Protein AF-A0A820I3Q5-F1 (afdb_monomer_lite)

Radius of gyration: 18.81 Å; chains: 1; bounding box: 68×40×35 Å

Secondary structure (DSSP, 8-state):
--------------GGGSSS-TTTTTTT--SS--SSSTT---SSS-HHHHHHHHHHHTTPPPPEE-TTSSEEEETTEEEEPPHHHHHHHH-TT-HHHHHHHHHH-S-HHHHHHHHHHHHHHHHIIIII--

Organism: NCBI:txid392033

InterPro domains:
  IPR037721 Ferlin family [PTHR12546] (3-125)
  IPR055072 Ferlin, dsRNA-binding domain-like domain [PF22901] (20-82)

pLDDT: mean 73.98, std 17.54, range [36.81, 95.75]

Foldseek 3Di:
DDDDDPPDDPPPPPVVCQCVDLPHPAPPQDLFDWCDDPSHDDDPDFLLVVLQVVCVVVVWDGWDADPQLQWIDIHNDIFGADVVLVCLLVPPVDPVSVVSCVVTDPDSSVRSNRRNSSRCSNCCSPPPPD

Sequence (130 aa):
MASFNDMIGETKIDIENRWFSCHRATCSLPKRYDSAGYNTWRDTKKPTIILTELCRTTNINVPVYMADFRSVTVGDKIFECDPECVEFVMDTKSSVDILYRKAYHESTEEYIRQNTALAALHAWGRKINQ

Structure (mmCIF, N/CA/C/O backbone):
data_AF-A0A820I3Q5-F1
#
_entry.id   AF-A0A820I3Q5-F1
#
loop_
_atom_site.group_PDB
_atom_site.id
_atom_site.type_symbol
_atom_site.label_atom_id
_atom_site.label_alt_id
_atom_site.label_comp_id
_atom_site.label_asym_id
_atom_site.label_entity_id
_atom_site.label_seq_id
_atom_site.pdbx_PDB_ins_code
_atom_site.Cartn_x
_atom_site.Cartn_y
_atom_site.Cartn_z
_atom_site.occupancy
_atom_site.B_iso_or_equiv
_atom_site.auth_seq_id
_atom_site.auth_comp_id
_atom_site.auth_asym_id
_atom_site.auth_atom_id
_atom_site.pdbx_PDB_model_num
ATOM 1 N N . MET A 1 1 ? -46.697 -34.385 -10.636 1.00 36.81 1 MET A N 1
ATOM 2 C CA . MET A 1 1 ? -45.875 -33.943 -11.780 1.00 36.81 1 MET A CA 1
ATOM 3 C C . MET A 1 1 ? -45.476 -32.494 -11.544 1.00 36.81 1 MET A C 1
ATOM 5 O O . MET A 1 1 ? -46.360 -31.674 -11.368 1.00 36.81 1 MET A O 1
ATOM 9 N N . ALA A 1 2 ? -44.161 -32.278 -11.441 1.00 39.84 2 ALA A N 1
ATOM 10 C CA . ALA A 1 2 ? -43.370 -31.041 -11.494 1.00 39.84 2 ALA A CA 1
ATOM 11 C C . ALA A 1 2 ? -43.912 -29.736 -10.858 1.00 39.84 2 ALA A C 1
ATOM 13 O O . ALA A 1 2 ? -44.649 -28.979 -11.478 1.00 39.84 2 ALA A O 1
ATOM 14 N N . SER A 1 3 ? -43.396 -29.434 -9.659 1.00 46.31 3 SER A N 1
ATOM 15 C CA . SER A 1 3 ? -43.189 -28.071 -9.150 1.00 46.31 3 SER A CA 1
ATOM 16 C C . SER A 1 3 ? -42.063 -27.424 -9.961 1.00 46.31 3 SER A C 1
ATOM 18 O O . SER A 1 3 ? -40.938 -27.920 -9.918 1.00 46.31 3 SER A O 1
ATOM 20 N N . PHE A 1 4 ? -42.355 -26.362 -10.714 1.00 46.72 4 PHE A N 1
ATOM 21 C CA . PHE A 1 4 ? -41.357 -25.629 -11.493 1.00 46.72 4 PHE A CA 1
ATOM 22 C C . PHE A 1 4 ? -41.124 -24.246 -10.879 1.00 46.72 4 PHE A C 1
ATOM 24 O O . PHE A 1 4 ? -41.919 -23.331 -11.055 1.00 46.72 4 PHE A O 1
ATOM 31 N N . ASN A 1 5 ? -40.001 -24.161 -10.169 1.00 42.69 5 ASN A N 1
ATOM 32 C CA . ASN A 1 5 ? -39.182 -22.980 -9.922 1.00 42.69 5 ASN A CA 1
ATOM 33 C C . ASN A 1 5 ? -39.843 -21.722 -9.347 1.00 42.69 5 ASN A C 1
ATOM 35 O O . ASN A 1 5 ? -40.256 -20.808 -10.056 1.00 42.69 5 ASN A O 1
ATOM 39 N N . ASP A 1 6 ? -39.714 -21.637 -8.026 1.00 48.22 6 ASP A N 1
ATOM 40 C CA . ASP A 1 6 ? -39.164 -20.482 -7.314 1.00 48.22 6 ASP A CA 1
ATOM 41 C C . ASP A 1 6 ? -38.082 -19.767 -8.158 1.00 48.22 6 ASP A C 1
ATOM 43 O O . ASP A 1 6 ? -36.928 -20.202 -8.240 1.00 48.22 6 ASP A O 1
ATOM 47 N N . MET A 1 7 ? -38.469 -18.712 -8.884 1.00 48.19 7 MET A N 1
ATOM 48 C CA . MET A 1 7 ? -37.515 -17.852 -9.582 1.00 48.19 7 MET A CA 1
ATOM 49 C C . MET A 1 7 ? -36.940 -16.871 -8.562 1.00 48.19 7 MET A C 1
ATOM 51 O O . MET A 1 7 ? -37.396 -15.743 -8.393 1.00 48.19 7 MET A O 1
ATOM 55 N N . ILE A 1 8 ? -35.950 -17.398 -7.849 1.00 52.97 8 ILE A N 1
ATOM 56 C CA . ILE A 1 8 ? -34.964 -16.711 -7.026 1.00 52.97 8 ILE A CA 1
ATOM 57 C C . ILE A 1 8 ? -34.677 -15.296 -7.543 1.00 52.97 8 ILE A C 1
ATOM 59 O O . ILE A 1 8 ? -34.154 -15.104 -8.638 1.00 52.97 8 ILE A O 1
ATOM 63 N N . GLY A 1 9 ? -35.006 -14.337 -6.677 1.00 49.19 9 GLY A N 1
ATOM 64 C CA . GLY A 1 9 ? -34.195 -13.176 -6.332 1.00 49.19 9 GLY A CA 1
ATOM 65 C C . GLY A 1 9 ? -33.652 -12.346 -7.485 1.00 49.19 9 GLY A C 1
ATOM 66 O O . GLY A 1 9 ? -32.589 -12.638 -8.033 1.00 49.19 9 GLY A O 1
ATOM 67 N N . GLU A 1 10 ? -34.287 -11.197 -7.704 1.00 43.72 10 GLU A N 1
ATOM 68 C CA . GLU A 1 10 ? -33.602 -9.990 -8.157 1.00 43.72 10 GLU A CA 1
ATOM 69 C C . GLU A 1 10 ? -32.396 -9.740 -7.237 1.00 43.72 10 GLU A C 1
ATOM 71 O O . GLU A 1 10 ? -32.490 -9.109 -6.188 1.00 43.72 10 GLU A O 1
ATOM 76 N N . THR A 1 11 ? -31.238 -10.288 -7.597 1.00 49.56 11 THR A N 1
ATOM 77 C CA . THR A 1 11 ? -29.988 -9.902 -6.961 1.00 49.56 11 THR A CA 1
ATOM 78 C C . THR A 1 11 ? -29.486 -8.732 -7.774 1.00 49.56 11 THR A C 1
ATOM 80 O O . THR A 1 11 ? -28.741 -8.891 -8.741 1.00 49.56 11 THR A O 1
ATOM 83 N N . LYS A 1 12 ? -29.938 -7.537 -7.395 1.00 46.62 12 LYS A N 1
ATOM 84 C CA . LYS A 1 12 ? -29.241 -6.300 -7.714 1.00 46.62 12 LYS A CA 1
ATOM 85 C C . LYS A 1 12 ? -27.881 -6.414 -7.031 1.00 46.62 12 LYS A C 1
ATOM 87 O O . LYS A 1 12 ? -27.722 -6.098 -5.857 1.00 46.62 12 LYS A O 1
ATOM 92 N N . ILE A 1 13 ? -26.936 -7.045 -7.725 1.00 49.47 13 ILE A N 1
ATOM 93 C CA . ILE A 1 13 ? -25.556 -7.140 -7.277 1.00 49.47 13 ILE A CA 1
ATOM 94 C C . ILE A 1 13 ? -25.038 -5.710 -7.370 1.00 49.47 13 ILE A C 1
ATOM 96 O O . ILE A 1 13 ? -24.581 -5.275 -8.421 1.00 49.47 13 ILE A O 1
ATOM 100 N N . ASP A 1 14 ? -25.160 -4.968 -6.274 1.00 42.31 14 ASP A N 1
ATOM 101 C CA . ASP A 1 14 ? -24.304 -3.825 -6.012 1.00 42.31 14 ASP A CA 1
ATOM 102 C C . ASP A 1 14 ? -22.879 -4.374 -5.941 1.00 42.31 14 ASP A C 1
ATOM 104 O O . ASP A 1 14 ? -22.435 -4.947 -4.941 1.00 42.31 14 ASP A O 1
ATOM 108 N N . ILE A 1 15 ? -22.175 -4.277 -7.069 1.00 46.53 15 ILE A N 1
ATOM 109 C CA . ILE A 1 15 ? -20.792 -4.743 -7.228 1.00 46.53 15 ILE A CA 1
ATOM 110 C C . ILE A 1 15 ? -19.858 -3.977 -6.268 1.00 46.53 15 ILE A C 1
ATOM 112 O O . ILE A 1 15 ? -18.763 -4.446 -5.961 1.00 46.53 15 ILE A O 1
ATOM 116 N N . GLU A 1 16 ? -20.309 -2.854 -5.707 1.00 45.28 16 GLU A N 1
ATOM 117 C CA . GLU A 1 16 ? -19.521 -1.986 -4.831 1.00 45.28 16 GLU A CA 1
ATOM 118 C C . GLU A 1 16 ? -19.409 -2.469 -3.375 1.00 45.28 16 GLU A C 1
ATOM 120 O O . GLU A 1 16 ? -18.605 -1.928 -2.620 1.00 45.28 16 GLU A O 1
ATOM 125 N N . ASN A 1 17 ? -20.131 -3.521 -2.962 1.00 45.94 17 ASN A N 1
ATOM 126 C CA . ASN A 1 17 ? -20.190 -3.910 -1.542 1.00 45.94 17 ASN A CA 1
ATOM 127 C C . ASN A 1 17 ? -19.482 -5.228 -1.179 1.00 45.94 17 ASN A C 1
ATOM 129 O O . ASN A 1 17 ? -19.651 -5.764 -0.081 1.00 45.94 17 ASN A O 1
ATOM 133 N N . ARG A 1 18 ? -18.649 -5.775 -2.077 1.00 49.44 18 ARG A N 1
ATOM 134 C CA . ARG A 1 18 ? -17.956 -7.056 -1.831 1.00 49.44 18 ARG A CA 1
ATOM 135 C C . ARG A 1 18 ? -16.747 -6.944 -0.892 1.00 49.44 18 ARG A C 1
ATOM 137 O O . ARG A 1 18 ? -16.384 -7.946 -0.280 1.00 49.44 18 ARG A O 1
ATOM 144 N N . TRP A 1 19 ? -16.149 -5.757 -0.753 1.00 49.66 19 TRP A N 1
ATOM 145 C CA . TRP A 1 19 ? -14.961 -5.536 0.088 1.00 49.66 19 TRP A CA 1
ATOM 146 C C . TRP A 1 19 ? -15.271 -5.393 1.581 1.00 49.66 19 TRP A C 1
ATOM 148 O O . TRP A 1 19 ? -14.436 -5.751 2.408 1.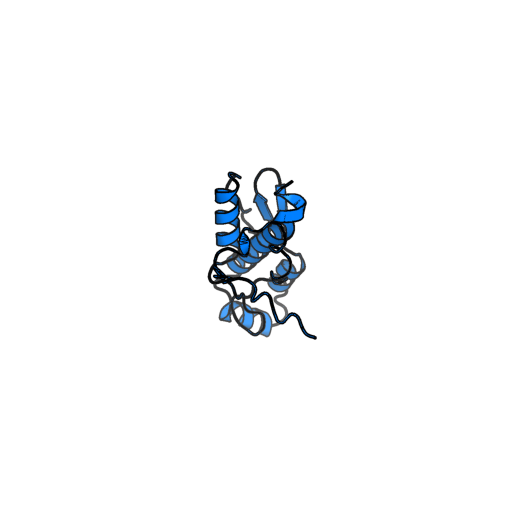00 49.66 19 TRP A O 1
ATOM 158 N N . PHE A 1 20 ? -16.474 -4.939 1.939 1.00 50.78 20 PHE A N 1
ATOM 159 C CA . PHE A 1 20 ? -16.858 -4.711 3.337 1.00 50.78 20 PHE A CA 1
ATOM 160 C C . PHE A 1 20 ? -17.475 -5.941 4.016 1.00 50.78 20 PHE A C 1
ATOM 162 O O . PHE A 1 20 ? -17.691 -5.939 5.226 1.00 50.78 20 PHE A O 1
ATOM 169 N N . SER A 1 21 ? -17.748 -7.018 3.268 1.00 45.53 21 SER A N 1
ATOM 170 C CA . SER A 1 21 ? -18.262 -8.255 3.855 1.00 45.53 21 SER A CA 1
ATOM 171 C C . SER A 1 21 ? -17.121 -9.081 4.452 1.00 45.53 21 SER A C 1
ATOM 173 O O . SER A 1 21 ? -16.232 -9.575 3.751 1.00 45.53 21 SER A O 1
ATOM 175 N N . CYS A 1 22 ? -17.190 -9.277 5.766 1.00 48.12 22 CYS A N 1
ATOM 176 C CA . CYS A 1 22 ? -16.231 -9.981 6.622 1.00 48.12 22 CYS A CA 1
ATOM 177 C C . CYS A 1 22 ? -15.855 -11.407 6.159 1.00 48.12 22 CYS A C 1
ATOM 179 O O . CYS A 1 22 ? -14.879 -11.960 6.651 1.00 48.12 22 CYS A O 1
ATOM 181 N N . HIS A 1 23 ? -16.584 -12.000 5.205 1.00 45.50 23 HIS A N 1
ATOM 182 C CA . HIS A 1 23 ? -16.371 -13.368 4.718 1.00 45.50 23 HIS A CA 1
ATOM 183 C C . HIS A 1 23 ? -15.583 -13.495 3.398 1.00 45.50 23 HIS A C 1
ATOM 185 O O . HIS A 1 23 ? -15.329 -14.621 2.970 1.00 45.50 23 HIS A O 1
ATOM 191 N N . ARG A 1 24 ? -15.196 -12.398 2.720 1.00 42.94 24 ARG A N 1
ATOM 192 C CA . ARG A 1 24 ? -14.503 -12.494 1.409 1.00 42.94 24 ARG A CA 1
ATOM 193 C C . ARG A 1 24 ? -13.303 -11.569 1.179 1.00 42.94 24 ARG A C 1
ATOM 195 O O . ARG A 1 24 ? -12.681 -11.683 0.126 1.00 42.94 24 ARG A O 1
ATOM 202 N N . ALA A 1 25 ? -12.932 -10.719 2.133 1.00 51.09 25 ALA A N 1
ATOM 203 C CA . ALA A 1 25 ? -11.926 -9.672 1.914 1.00 51.09 25 ALA A CA 1
ATOM 204 C C . ALA A 1 25 ? -10.497 -10.172 1.581 1.00 51.09 25 ALA A C 1
ATOM 206 O O . ALA A 1 25 ? -9.713 -9.418 1.016 1.00 51.09 25 ALA A O 1
ATOM 207 N N . THR A 1 26 ? -10.137 -11.427 1.879 1.00 49.53 26 THR A N 1
ATOM 208 C CA . THR A 1 26 ? -8.749 -11.921 1.740 1.00 49.53 26 THR A CA 1
ATOM 209 C C . THR A 1 26 ? -8.518 -12.941 0.623 1.00 49.53 26 THR A C 1
ATOM 211 O O . THR A 1 26 ? -7.383 -13.114 0.195 1.00 49.53 26 THR A O 1
ATOM 214 N N . CYS A 1 27 ? -9.549 -13.604 0.090 1.00 45.22 27 CYS A N 1
ATOM 215 C CA . CYS A 1 27 ? -9.363 -14.711 -0.866 1.00 45.22 27 CYS A CA 1
ATOM 216 C C . CYS A 1 27 ? -9.029 -14.273 -2.305 1.00 45.22 27 CYS A C 1
ATOM 218 O O . CYS A 1 27 ? -8.950 -15.116 -3.197 1.00 45.22 27 CYS A O 1
ATOM 220 N N . SER A 1 28 ? -8.888 -12.974 -2.570 1.00 60.97 28 SER A N 1
ATOM 221 C CA . SER A 1 28 ? -8.673 -12.452 -3.930 1.00 60.97 28 SER A CA 1
ATOM 222 C C . SER A 1 28 ? -7.602 -11.366 -4.022 1.00 60.97 28 SER A C 1
ATOM 224 O O . SER A 1 28 ? -7.402 -10.814 -5.102 1.00 60.97 28 SER A O 1
ATOM 226 N N . LEU A 1 29 ? -6.902 -11.064 -2.924 1.00 72.31 29 LEU A N 1
ATOM 227 C CA . LEU A 1 29 ? -5.773 -10.142 -2.965 1.00 72.31 29 LEU A CA 1
ATOM 228 C C . LEU A 1 29 ? -4.536 -10.870 -3.515 1.00 72.31 29 LEU A C 1
ATOM 230 O O . LEU A 1 29 ? -4.237 -11.979 -3.063 1.00 72.31 29 LEU A O 1
ATOM 234 N N . PRO A 1 30 ? -3.807 -10.285 -4.479 1.00 79.00 30 PRO A N 1
ATOM 235 C CA . PRO A 1 30 ? -2.568 -10.876 -4.965 1.00 79.00 30 PRO A CA 1
ATOM 236 C C . PRO A 1 30 ? -1.522 -10.933 -3.842 1.00 79.00 30 PRO A C 1
ATOM 238 O O . PRO A 1 30 ? -1.584 -10.170 -2.877 1.00 79.00 30 PRO A O 1
ATOM 241 N N . LYS A 1 31 ? -0.537 -11.833 -3.964 1.00 81.81 31 LYS A N 1
ATOM 242 C CA . LYS A 1 31 ? 0.590 -11.913 -3.013 1.00 81.81 31 LYS A CA 1
ATOM 243 C C . LYS A 1 31 ? 1.435 -10.631 -3.037 1.00 81.81 31 LYS A C 1
ATOM 245 O O . LYS A 1 31 ? 2.003 -10.248 -2.024 1.00 81.81 31 LYS A O 1
ATOM 250 N N . ARG A 1 32 ? 1.481 -9.971 -4.196 1.00 84.56 32 ARG A N 1
ATOM 251 C CA . ARG A 1 32 ? 2.337 -8.828 -4.493 1.00 84.56 32 ARG A CA 1
ATOM 252 C C . ARG A 1 32 ? 1.565 -7.772 -5.277 1.00 84.56 32 ARG A C 1
ATOM 254 O O . ARG A 1 32 ? 0.710 -8.099 -6.098 1.00 84.56 32 ARG A O 1
ATOM 261 N N . TYR A 1 33 ? 1.875 -6.510 -5.022 1.00 86.56 33 TYR A N 1
ATOM 262 C CA . TYR A 1 33 ? 1.438 -5.392 -5.841 1.00 86.56 33 TYR A CA 1
ATOM 263 C C . TYR A 1 33 ? 2.402 -5.216 -7.010 1.00 86.56 33 TYR A C 1
ATOM 265 O O . TYR A 1 33 ? 3.567 -4.885 -6.792 1.00 86.56 33 TYR A O 1
ATOM 273 N N . ASP A 1 34 ? 1.899 -5.370 -8.232 1.00 82.75 34 ASP A N 1
ATOM 274 C CA . ASP A 1 34 ? 2.589 -4.949 -9.446 1.00 82.75 34 ASP A CA 1
ATOM 275 C C . ASP A 1 34 ? 1.740 -3.894 -10.163 1.00 82.75 34 ASP A C 1
ATOM 277 O O . ASP A 1 34 ? 0.550 -4.094 -10.363 1.00 82.75 34 ASP A O 1
ATOM 281 N N . SER A 1 35 ? 2.300 -2.748 -10.550 1.00 79.12 35 SER A N 1
ATOM 282 C CA . SER A 1 35 ? 1.521 -1.686 -11.218 1.00 79.12 35 SER A CA 1
ATOM 283 C C . SER A 1 35 ? 1.244 -1.961 -12.698 1.00 79.12 35 SER A C 1
ATOM 285 O O . SER A 1 35 ? 0.479 -1.225 -13.315 1.00 79.12 35 SER A O 1
ATOM 287 N N . ALA A 1 36 ? 1.883 -2.981 -13.273 1.00 72.81 36 ALA A N 1
ATOM 288 C CA . ALA A 1 36 ? 1.736 -3.376 -14.666 1.00 72.81 36 ALA A CA 1
ATOM 289 C C . ALA A 1 36 ? 2.323 -4.780 -14.905 1.00 72.81 36 ALA A C 1
ATOM 291 O O . ALA A 1 36 ? 2.958 -5.364 -14.026 1.00 72.81 36 ALA A O 1
ATOM 292 N N . GLY A 1 37 ? 2.099 -5.321 -16.105 1.00 73.69 37 GLY A N 1
ATOM 293 C CA . GLY A 1 37 ? 2.509 -6.673 -16.491 1.00 73.69 37 GLY A CA 1
ATOM 294 C C . GLY A 1 37 ? 1.423 -7.724 -16.246 1.00 73.69 37 GLY A C 1
ATOM 295 O O . GLY A 1 37 ? 0.274 -7.408 -15.942 1.00 73.69 37 GLY A O 1
ATOM 296 N N . TYR A 1 38 ? 1.781 -8.999 -16.401 1.00 69.62 38 TYR A N 1
ATOM 297 C CA . TYR A 1 38 ? 0.832 -10.117 -16.297 1.00 69.62 38 TYR A CA 1
ATOM 298 C C . TYR A 1 38 ? 0.168 -10.216 -14.910 1.00 69.62 38 TYR A C 1
ATOM 300 O O . TYR A 1 38 ? -1.019 -10.525 -14.803 1.00 69.62 38 TYR A O 1
ATOM 308 N N . ASN A 1 39 ? 0.918 -9.884 -13.855 1.00 74.44 39 ASN A N 1
ATOM 309 C CA . ASN A 1 39 ? 0.454 -9.907 -12.465 1.00 74.44 39 ASN A CA 1
ATOM 310 C C . ASN A 1 39 ? -0.044 -8.542 -11.969 1.00 74.44 39 ASN A C 1
ATOM 312 O O . ASN A 1 39 ? -0.071 -8.303 -10.764 1.00 74.44 39 ASN A O 1
ATOM 316 N N . THR A 1 40 ? -0.438 -7.645 -12.880 1.00 82.19 40 THR A N 1
ATOM 317 C CA . THR A 1 40 ? -0.852 -6.291 -12.503 1.00 82.19 40 THR A CA 1
ATOM 318 C C . THR A 1 40 ? -1.969 -6.291 -11.461 1.00 82.19 40 THR A C 1
ATOM 320 O O . THR A 1 40 ? -2.924 -7.076 -11.512 1.00 82.19 40 THR A O 1
ATOM 323 N N . TRP A 1 41 ? -1.851 -5.352 -10.533 1.00 84.50 41 TRP A N 1
ATOM 324 C CA . TRP A 1 41 ? -2.870 -4.966 -9.585 1.00 84.50 41 TRP A CA 1
ATOM 325 C C . TRP A 1 41 ? -4.150 -4.609 -10.339 1.00 84.50 41 TRP A C 1
ATOM 327 O O . TRP A 1 41 ? -4.114 -3.920 -11.361 1.00 84.50 41 TRP A O 1
ATOM 337 N N . ARG A 1 42 ? -5.275 -5.144 -9.861 1.00 82.94 42 ARG A N 1
ATOM 338 C CA . ARG A 1 42 ? -6.560 -5.099 -10.576 1.00 82.94 42 ARG A CA 1
ATOM 339 C C . ARG A 1 42 ? -7.554 -4.114 -9.978 1.00 82.94 42 ARG A C 1
ATOM 341 O O . ARG A 1 42 ? -8.581 -3.856 -10.596 1.00 82.94 42 ARG A O 1
ATOM 348 N N . ASP A 1 43 ? -7.279 -3.615 -8.778 1.00 81.62 43 ASP A N 1
ATOM 349 C CA . ASP A 1 43 ? -8.148 -2.649 -8.117 1.00 81.62 43 ASP A CA 1
ATOM 350 C C . ASP A 1 43 ? -7.854 -1.238 -8.639 1.00 81.62 43 ASP A C 1
ATOM 352 O O . ASP A 1 43 ? -6.711 -0.900 -8.958 1.00 81.62 43 ASP A O 1
ATOM 356 N N . THR A 1 44 ? -8.893 -0.410 -8.729 1.00 80.88 44 THR A N 1
ATOM 357 C CA . THR A 1 44 ? -8.767 0.989 -9.153 1.00 80.88 44 THR A CA 1
ATOM 358 C C . THR A 1 44 ? -8.040 1.833 -8.107 1.00 80.88 44 THR A C 1
ATOM 360 O O . THR A 1 44 ? -7.448 2.859 -8.446 1.00 80.88 44 THR A O 1
ATOM 363 N N . LYS A 1 45 ? -8.040 1.399 -6.841 1.00 87.31 45 LYS A N 1
ATOM 364 C CA . LYS A 1 45 ? -7.317 2.027 -5.737 1.00 87.31 45 LYS A CA 1
ATOM 365 C C . LYS A 1 45 ? -6.051 1.244 -5.411 1.00 87.31 45 LYS A C 1
ATOM 367 O O . LYS A 1 45 ? -6.031 0.016 -5.385 1.00 87.31 45 LYS A O 1
ATOM 372 N N . LYS A 1 46 ? -4.973 1.966 -5.102 1.00 89.75 46 LYS A N 1
ATOM 373 C CA . LYS A 1 46 ? -3.721 1.359 -4.630 1.00 89.75 46 LYS A CA 1
ATOM 374 C C . LYS A 1 46 ? -3.904 0.760 -3.216 1.00 89.75 46 LYS A C 1
ATOM 376 O O . LYS A 1 46 ? -4.676 1.322 -2.430 1.00 89.75 46 LYS A O 1
ATOM 381 N N . PRO A 1 47 ? -3.169 -0.308 -2.844 1.00 91.31 47 PRO A N 1
ATOM 382 C CA . PRO A 1 47 ? -3.213 -0.907 -1.505 1.00 91.31 47 PRO A CA 1
ATOM 383 C C . PRO A 1 47 ? -3.128 0.093 -0.341 1.00 91.31 47 PRO A C 1
ATOM 385 O O . PRO A 1 47 ? -3.880 -0.022 0.624 1.00 91.31 47 PRO A O 1
ATOM 388 N N . THR A 1 48 ? -2.268 1.113 -0.433 1.00 93.38 48 THR A N 1
ATOM 389 C CA . THR A 1 48 ? -2.137 2.152 0.608 1.00 93.38 48 THR A CA 1
ATOM 390 C C . THR A 1 48 ? -3.422 2.948 0.830 1.00 93.38 48 THR A C 1
ATOM 392 O O . THR A 1 48 ? -3.748 3.297 1.969 1.00 93.38 48 THR A O 1
ATOM 395 N N . ILE A 1 49 ? -4.158 3.238 -0.246 1.00 91.56 49 ILE A N 1
ATOM 396 C CA . ILE A 1 49 ? -5.424 3.973 -0.200 1.00 91.56 49 ILE A CA 1
ATOM 397 C C . ILE A 1 49 ? -6.500 3.096 0.428 1.00 91.56 49 ILE A C 1
ATOM 399 O O . ILE A 1 49 ? -7.153 3.534 1.371 1.00 91.56 49 ILE A O 1
ATOM 403 N N . ILE A 1 50 ? -6.610 1.843 -0.023 1.00 90.06 50 ILE A N 1
ATOM 404 C CA . ILE A 1 50 ? -7.561 0.867 0.525 1.00 90.06 50 ILE A CA 1
ATOM 405 C C . ILE A 1 50 ? -7.331 0.687 2.028 1.00 90.06 50 ILE A C 1
ATOM 407 O O . ILE A 1 50 ? -8.277 0.778 2.803 1.00 90.06 50 ILE A O 1
ATOM 411 N N . LEU A 1 51 ? -6.079 0.502 2.462 1.00 90.81 51 LEU A N 1
ATOM 412 C CA . LEU A 1 51 ? -5.746 0.366 3.883 1.00 90.81 51 LEU A CA 1
ATOM 413 C C . LEU A 1 51 ? -6.157 1.606 4.689 1.00 90.81 51 LEU A C 1
ATOM 415 O O . LEU A 1 51 ? -6.705 1.485 5.780 1.00 90.81 51 LEU A O 1
ATOM 419 N N . THR A 1 52 ? -5.925 2.801 4.144 1.00 91.25 52 THR A N 1
ATOM 420 C CA . THR A 1 52 ? -6.292 4.061 4.804 1.00 91.25 52 THR A CA 1
ATOM 421 C C . THR A 1 52 ? -7.807 4.217 4.935 1.00 91.25 52 THR A C 1
ATOM 423 O O . THR A 1 52 ? -8.295 4.616 5.991 1.00 91.25 52 THR A O 1
ATOM 426 N N . GLU A 1 53 ? -8.558 3.920 3.873 1.00 88.62 53 GLU A N 1
ATOM 427 C CA . GLU A 1 53 ? -10.024 3.938 3.896 1.00 88.62 53 GLU A CA 1
ATOM 428 C C . GLU A 1 53 ? -10.566 2.930 4.904 1.00 88.62 53 GLU A C 1
ATOM 430 O O . GLU A 1 53 ? -11.445 3.267 5.694 1.00 88.62 53 GLU A O 1
ATOM 435 N N . LEU A 1 54 ? -9.983 1.734 4.939 1.00 85.75 54 LEU A N 1
ATOM 436 C CA . LEU A 1 54 ? -10.397 0.683 5.848 1.00 85.75 54 LEU A CA 1
ATOM 437 C C . LEU A 1 54 ? -10.200 1.105 7.311 1.00 85.75 54 LEU A C 1
ATOM 439 O O . LEU A 1 54 ? -11.169 1.072 8.067 1.00 85.75 54 LEU A O 1
ATOM 443 N N . CYS A 1 55 ? -9.026 1.642 7.673 1.00 88.69 55 CYS A N 1
ATOM 444 C CA . CYS A 1 55 ? -8.795 2.232 8.998 1.00 88.69 55 CYS A CA 1
ATOM 445 C C . CYS A 1 55 ? -9.841 3.290 9.361 1.00 88.69 55 CYS A C 1
ATOM 447 O O . CYS A 1 55 ? -10.375 3.272 10.467 1.00 88.69 55 CYS A O 1
ATOM 449 N N . ARG A 1 56 ? -10.181 4.186 8.424 1.00 86.88 56 ARG A N 1
ATOM 450 C CA . ARG A 1 56 ? -11.197 5.224 8.655 1.00 86.88 56 ARG A CA 1
ATOM 451 C C . ARG A 1 56 ? -12.579 4.626 8.906 1.00 86.88 56 ARG A C 1
ATOM 453 O O . ARG A 1 56 ? -13.248 5.043 9.843 1.00 86.88 56 ARG A O 1
ATOM 460 N N . THR A 1 57 ? -12.999 3.648 8.102 1.00 85.19 57 THR A N 1
ATOM 461 C CA . THR A 1 57 ? -14.319 3.009 8.251 1.00 85.19 57 THR A CA 1
ATOM 462 C C . THR A 1 57 ? -14.458 2.221 9.551 1.00 85.19 57 THR A C 1
ATOM 464 O O . THR A 1 57 ? -15.555 2.140 10.094 1.00 85.19 57 THR A O 1
ATOM 467 N N . THR A 1 58 ? -13.357 1.684 10.084 1.00 83.31 58 THR A N 1
ATOM 468 C CA . THR A 1 58 ? -13.338 0.936 11.349 1.00 83.31 58 THR A CA 1
ATOM 469 C C . THR A 1 58 ? -12.937 1.787 12.555 1.00 83.31 58 THR A C 1
ATOM 471 O O . THR A 1 58 ? -12.722 1.239 13.631 1.00 83.31 58 THR A O 1
ATOM 474 N N . ASN A 1 59 ? -12.809 3.110 12.392 1.00 86.44 59 ASN A N 1
ATOM 475 C CA . ASN A 1 59 ? -12.373 4.044 13.435 1.00 86.44 59 ASN A CA 1
ATOM 476 C C . ASN A 1 59 ? -11.020 3.674 14.089 1.00 86.44 59 ASN A C 1
ATOM 478 O O . ASN A 1 59 ? -10.801 3.896 15.279 1.00 86.44 59 ASN A O 1
ATOM 482 N N . ILE A 1 60 ? -10.112 3.092 13.303 1.00 87.50 60 ILE A N 1
ATOM 483 C CA . ILE A 1 60 ? -8.724 2.816 13.684 1.00 87.50 60 ILE A CA 1
ATOM 484 C C . ILE A 1 60 ? -7.853 3.972 13.184 1.00 87.50 60 ILE A C 1
ATOM 486 O O . ILE A 1 60 ? -8.114 4.560 12.131 1.00 87.50 60 ILE A O 1
ATOM 490 N N . ASN A 1 61 ? -6.788 4.287 13.922 1.00 90.62 61 ASN A N 1
ATOM 491 C CA . ASN A 1 61 ? -5.804 5.273 13.484 1.00 90.62 61 ASN A CA 1
ATOM 492 C C . ASN A 1 61 ? -5.279 4.952 12.075 1.00 90.62 61 ASN A C 1
ATOM 494 O O . ASN A 1 61 ? -5.047 3.794 11.714 1.00 90.62 61 ASN A O 1
ATOM 498 N N . VAL A 1 62 ? -5.092 6.004 11.277 1.00 90.75 62 VAL A N 1
ATOM 499 C CA . VAL A 1 62 ? -4.564 5.882 9.915 1.00 90.75 62 VAL A CA 1
ATOM 500 C C . VAL A 1 62 ? -3.184 5.210 9.915 1.00 90.75 62 VAL A C 1
ATOM 502 O O . VAL A 1 62 ? -2.425 5.381 10.871 1.00 90.75 62 VAL A O 1
ATOM 505 N N . PRO A 1 63 ? -2.842 4.455 8.856 1.00 94.50 63 PRO A N 1
ATOM 506 C CA . PRO A 1 63 ? -1.580 3.730 8.786 1.00 94.50 63 PRO A CA 1
ATOM 507 C C . PRO A 1 63 ? -0.371 4.673 8.836 1.00 94.50 63 PRO A C 1
ATOM 509 O O . PRO A 1 63 ? -0.290 5.628 8.059 1.00 94.50 63 PRO A O 1
ATOM 512 N N . VAL A 1 64 ? 0.598 4.364 9.700 1.00 95.75 64 VAL A N 1
ATOM 513 C CA . VAL A 1 64 ? 1.865 5.103 9.831 1.00 95.75 64 VAL A CA 1
ATOM 514 C C . VAL A 1 64 ? 3.008 4.236 9.316 1.00 95.75 64 VAL A C 1
ATOM 516 O O . VAL A 1 64 ? 3.284 3.181 9.876 1.00 95.75 64 VAL A O 1
ATOM 519 N N . TYR A 1 65 ? 3.673 4.671 8.248 1.00 94.62 65 TYR A N 1
ATOM 520 C CA . TYR A 1 65 ? 4.791 3.941 7.643 1.00 94.62 65 TYR A CA 1
ATOM 521 C C . TYR A 1 65 ? 6.123 4.387 8.247 1.00 94.62 65 TYR A C 1
ATOM 523 O O . TYR A 1 65 ? 6.309 5.573 8.523 1.00 94.62 65 TYR A O 1
ATOM 531 N N . MET A 1 66 ? 7.057 3.449 8.399 1.00 94.19 66 MET A N 1
ATOM 532 C CA . MET A 1 66 ? 8.448 3.775 8.727 1.00 94.19 66 MET A CA 1
ATOM 533 C C . MET A 1 66 ? 9.153 4.453 7.547 1.00 94.19 66 MET A C 1
ATOM 535 O O . MET A 1 66 ? 8.697 4.372 6.406 1.00 94.19 66 MET A O 1
ATOM 539 N N . ALA A 1 67 ? 10.280 5.116 7.822 1.00 91.38 67 ALA A N 1
ATOM 540 C CA . ALA A 1 67 ? 11.029 5.885 6.824 1.00 91.38 67 ALA A CA 1
ATOM 541 C C . ALA A 1 67 ? 11.521 5.040 5.634 1.00 91.38 67 ALA A C 1
ATOM 543 O O . ALA A 1 67 ? 11.650 5.554 4.530 1.00 91.38 67 ALA A O 1
ATOM 544 N N . ASP A 1 68 ? 11.773 3.747 5.846 1.00 89.19 68 ASP A N 1
ATOM 545 C CA . ASP A 1 68 ? 12.171 2.797 4.802 1.00 89.19 68 ASP A CA 1
ATOM 546 C C . ASP A 1 68 ? 10.977 2.126 4.096 1.00 89.19 68 ASP A C 1
ATOM 548 O O . ASP A 1 68 ? 11.164 1.298 3.204 1.00 89.19 68 ASP A O 1
ATOM 552 N N . PHE A 1 69 ? 9.752 2.463 4.514 1.00 92.19 69 PHE A N 1
ATOM 553 C CA . PHE A 1 69 ? 8.476 1.898 4.079 1.00 92.19 69 PHE A CA 1
ATOM 554 C C . PHE A 1 69 ? 8.324 0.387 4.267 1.00 92.19 69 PHE A C 1
ATOM 556 O O . PHE A 1 69 ? 7.310 -0.165 3.842 1.00 92.19 69 PHE A O 1
ATOM 563 N N . ARG A 1 70 ? 9.272 -0.297 4.920 1.00 92.88 70 ARG A N 1
ATOM 564 C CA . ARG A 1 70 ? 9.257 -1.762 5.084 1.00 92.88 70 ARG A CA 1
ATOM 565 C C . ARG A 1 70 ? 8.313 -2.226 6.178 1.00 92.88 70 ARG A C 1
ATOM 567 O O . ARG A 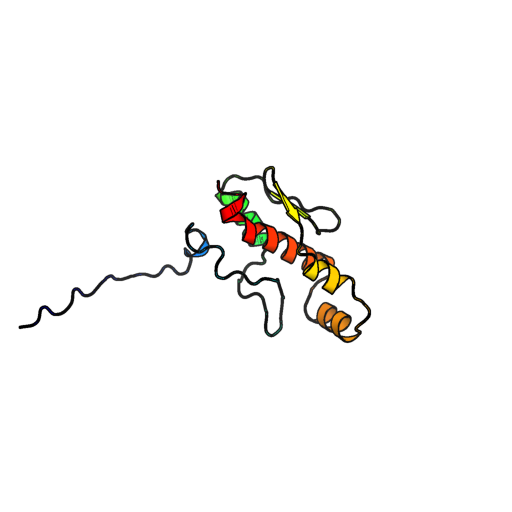1 70 ? 8.060 -3.418 6.294 1.00 92.88 70 ARG A O 1
ATOM 574 N N . SER A 1 71 ? 7.784 -1.304 6.970 1.00 94.00 71 SER A N 1
ATOM 575 C CA . SER A 1 71 ? 6.770 -1.601 7.969 1.00 94.00 71 SER A CA 1
ATOM 576 C C . SER A 1 71 ? 5.733 -0.489 8.077 1.00 94.00 71 SER A C 1
ATOM 578 O O . SER A 1 71 ? 5.987 0.674 7.740 1.00 94.00 71 SER A O 1
ATOM 580 N N . VAL A 1 72 ? 4.539 -0.876 8.520 1.00 95.50 72 VAL A N 1
ATOM 581 C CA . VAL A 1 72 ? 3.404 0.010 8.759 1.00 95.50 72 VAL A CA 1
ATOM 582 C C . VAL A 1 72 ? 2.735 -0.332 10.084 1.00 95.50 72 VAL A C 1
ATOM 584 O O . VAL A 1 72 ? 2.444 -1.494 10.370 1.00 95.50 72 VAL A O 1
ATOM 587 N N . THR A 1 73 ? 2.466 0.693 10.881 1.00 95.06 73 THR A N 1
ATOM 588 C CA . THR A 1 73 ? 1.692 0.594 12.116 1.00 95.06 73 THR A CA 1
ATOM 589 C C . THR A 1 73 ? 0.231 0.919 11.831 1.00 95.06 73 THR A C 1
ATOM 591 O O . THR A 1 73 ? -0.076 1.962 11.251 1.00 95.06 73 THR A O 1
ATOM 594 N N . VAL A 1 74 ? -0.670 0.032 12.249 1.00 91.81 74 VAL A N 1
ATOM 595 C CA . VAL A 1 74 ? -2.126 0.185 12.152 1.00 9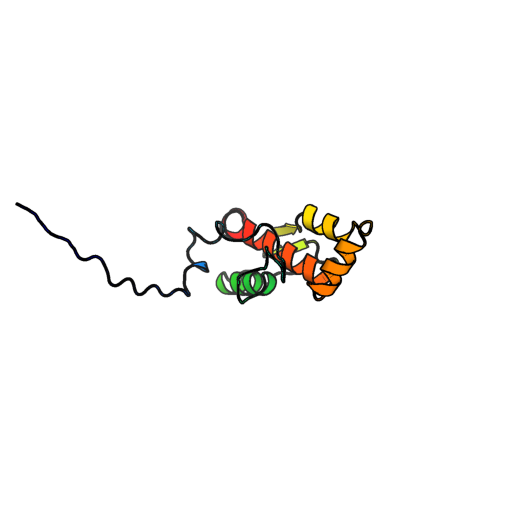1.81 74 VAL A CA 1
ATOM 596 C C . VAL A 1 74 ? -2.737 -0.157 13.508 1.00 91.81 74 VAL A C 1
ATOM 598 O O . VAL A 1 74 ? -2.648 -1.300 13.961 1.00 91.81 74 VAL A O 1
ATOM 601 N N . GLY A 1 75 ? -3.341 0.836 14.168 1.00 88.06 75 GLY A N 1
ATOM 602 C CA . GLY A 1 75 ? -3.716 0.712 15.581 1.00 88.06 75 GLY A CA 1
ATOM 603 C C . GLY A 1 75 ? -2.477 0.429 16.435 1.00 88.06 75 GLY A C 1
ATOM 604 O O . GLY A 1 75 ? -1.474 1.125 16.307 1.00 88.06 75 GLY A O 1
ATOM 605 N N . ASP A 1 76 ? -2.524 -0.630 17.238 1.00 86.88 76 ASP A N 1
ATOM 606 C CA . ASP A 1 76 ? -1.411 -1.082 18.088 1.00 86.88 76 ASP A CA 1
ATOM 607 C C . ASP A 1 76 ? -0.575 -2.208 17.454 1.00 86.88 76 ASP A C 1
ATOM 609 O O . ASP A 1 76 ? 0.181 -2.902 18.136 1.00 86.88 76 ASP A O 1
ATOM 613 N N . LYS A 1 77 ? -0.738 -2.454 16.147 1.00 88.69 77 LYS A N 1
ATOM 614 C CA . LYS A 1 77 ? -0.101 -3.579 15.448 1.00 88.69 77 LYS A CA 1
ATOM 615 C C . LYS A 1 77 ? 0.827 -3.087 14.352 1.00 88.69 77 LYS A C 1
ATOM 617 O O . LYS A 1 77 ? 0.506 -2.150 13.627 1.00 88.69 77 LYS A O 1
ATOM 622 N N . ILE A 1 78 ? 1.964 -3.761 14.221 1.00 93.12 78 ILE A N 1
ATOM 623 C CA . ILE A 1 78 ? 2.967 -3.496 13.190 1.00 93.12 78 ILE A CA 1
ATOM 624 C C . ILE A 1 78 ? 2.909 -4.625 12.164 1.00 93.12 78 ILE A C 1
ATOM 626 O O . ILE A 1 78 ? 2.837 -5.804 12.520 1.00 93.12 78 ILE A O 1
ATOM 630 N N . PHE A 1 79 ? 2.932 -4.249 10.891 1.00 91.94 79 PHE A N 1
ATOM 631 C CA . PHE A 1 79 ? 2.964 -5.155 9.752 1.00 91.94 79 PHE A CA 1
ATOM 632 C C . PHE A 1 79 ? 4.213 -4.873 8.935 1.00 91.94 79 PHE A C 1
ATOM 634 O O . PHE A 1 79 ? 4.498 -3.722 8.613 1.00 91.94 79 PHE A O 1
ATOM 641 N N . GLU A 1 80 ? 4.944 -5.927 8.606 1.00 93.06 80 GLU A N 1
ATOM 642 C CA . GLU A 1 80 ? 6.165 -5.851 7.813 1.00 93.06 80 GLU A CA 1
ATOM 643 C C . GLU A 1 80 ? 5.878 -6.229 6.359 1.00 93.06 80 GLU A C 1
ATOM 645 O O . GLU A 1 80 ? 4.980 -7.023 6.065 1.00 93.06 80 GLU A O 1
ATOM 650 N N . CYS A 1 81 ? 6.643 -5.633 5.450 1.00 90.31 81 CYS A N 1
ATOM 651 C CA . CYS A 1 81 ? 6.672 -5.997 4.044 1.00 90.31 81 CYS A CA 1
ATOM 652 C C . CYS A 1 81 ? 7.126 -7.452 3.896 1.00 90.31 81 CYS A C 1
ATOM 654 O O . CYS A 1 81 ? 7.971 -7.924 4.659 1.00 90.31 81 CYS A O 1
ATOM 656 N N . ASP A 1 82 ? 6.604 -8.151 2.890 1.00 87.06 82 ASP A N 1
ATOM 657 C CA . ASP A 1 82 ? 7.063 -9.504 2.586 1.00 87.06 82 ASP A CA 1
ATOM 658 C C . ASP A 1 82 ? 8.569 -9.474 2.229 1.00 87.06 82 ASP A C 1
ATOM 660 O O . ASP A 1 82 ? 8.968 -8.665 1.379 1.00 87.06 82 ASP A O 1
ATOM 664 N N . PRO A 1 83 ? 9.419 -10.315 2.852 1.00 84.94 83 PRO A N 1
ATOM 665 C CA . PRO A 1 83 ? 10.851 -10.355 2.563 1.00 84.94 83 PRO A CA 1
ATOM 666 C C . PRO A 1 83 ? 11.160 -10.551 1.078 1.00 84.94 83 PRO A C 1
ATOM 668 O O . PRO A 1 83 ? 12.081 -9.919 0.573 1.00 84.94 83 PRO A O 1
ATOM 671 N N . GLU A 1 84 ? 10.341 -11.318 0.353 1.00 81.94 84 GLU A N 1
ATOM 672 C CA . GLU A 1 84 ? 10.487 -11.545 -1.090 1.00 81.94 84 GLU A CA 1
ATOM 673 C C . GLU A 1 84 ? 10.317 -10.237 -1.880 1.00 81.94 84 GLU A C 1
ATOM 675 O O . GLU A 1 84 ? 10.998 -9.998 -2.880 1.00 81.94 84 GLU A O 1
ATOM 680 N N . CYS A 1 85 ? 9.444 -9.338 -1.408 1.00 78.38 85 CYS A N 1
ATOM 681 C CA . CYS A 1 85 ? 9.292 -8.005 -1.986 1.00 78.38 85 CYS A CA 1
ATOM 682 C C . CYS A 1 85 ? 10.517 -7.137 -1.699 1.00 78.38 85 CYS A C 1
ATOM 684 O O . CYS A 1 85 ? 10.913 -6.363 -2.559 1.00 78.38 85 CYS A O 1
ATOM 686 N N . VAL A 1 86 ? 11.144 -7.259 -0.529 1.00 80.94 86 VAL A N 1
ATOM 687 C CA . VAL A 1 86 ? 12.366 -6.509 -0.197 1.00 80.94 86 VAL A CA 1
ATOM 688 C C . VAL A 1 86 ? 13.577 -7.054 -0.962 1.00 80.94 86 VAL A C 1
ATOM 690 O O . VAL A 1 86 ? 14.377 -6.277 -1.480 1.00 80.94 86 VAL A O 1
ATOM 693 N N . GLU A 1 87 ? 13.700 -8.370 -1.103 1.00 80.12 87 GLU A N 1
ATOM 694 C CA . GLU A 1 87 ? 14.779 -9.018 -1.853 1.00 80.12 87 GLU A CA 1
ATOM 695 C C . GLU A 1 8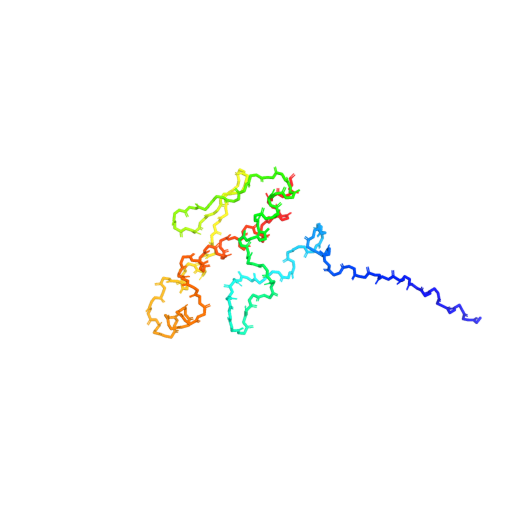7 ? 14.704 -8.706 -3.344 1.00 80.12 87 GLU A C 1
ATOM 697 O O . GLU A 1 87 ? 15.709 -8.294 -3.918 1.00 80.12 87 GLU A O 1
ATOM 702 N N . PHE A 1 88 ? 13.510 -8.768 -3.948 1.00 71.38 88 PHE A N 1
ATOM 703 C CA . PHE A 1 88 ? 13.299 -8.347 -5.339 1.00 71.38 88 PHE A CA 1
ATOM 704 C C . PHE A 1 88 ? 13.825 -6.930 -5.605 1.00 71.38 88 PHE A C 1
ATOM 706 O O . PHE A 1 88 ? 14.237 -6.569 -6.703 1.00 71.38 88 PHE A O 1
ATOM 713 N N . VAL A 1 89 ? 13.778 -6.090 -4.577 1.00 72.38 89 VAL A N 1
ATOM 714 C CA . VAL A 1 89 ? 14.181 -4.697 -4.642 1.00 72.38 89 VAL A CA 1
ATOM 715 C C . VAL A 1 89 ? 15.683 -4.506 -4.447 1.00 72.38 89 VAL A C 1
ATOM 717 O O . VAL A 1 89 ? 16.241 -3.547 -4.986 1.00 72.38 89 VAL A O 1
ATOM 720 N N . MET A 1 90 ? 16.315 -5.364 -3.655 1.00 69.62 90 MET A N 1
ATOM 721 C CA . MET A 1 90 ? 17.730 -5.271 -3.304 1.00 69.62 90 MET A CA 1
ATOM 722 C C . MET A 1 90 ? 18.623 -6.089 -4.243 1.00 69.62 90 MET A C 1
ATOM 724 O O . MET A 1 90 ? 19.810 -5.779 -4.351 1.00 69.62 90 MET A O 1
ATOM 728 N N . ASP A 1 91 ? 18.076 -7.073 -4.963 1.00 65.44 91 ASP A N 1
ATOM 729 C CA . ASP A 1 91 ? 18.816 -7.828 -5.972 1.00 65.44 91 ASP A CA 1
ATOM 730 C C . ASP A 1 91 ? 18.987 -7.002 -7.259 1.00 65.44 91 ASP A C 1
ATOM 732 O O . ASP A 1 91 ? 18.223 -7.058 -8.216 1.00 65.44 91 ASP A O 1
ATOM 736 N N . THR A 1 92 ? 20.028 -6.173 -7.271 1.00 57.69 92 T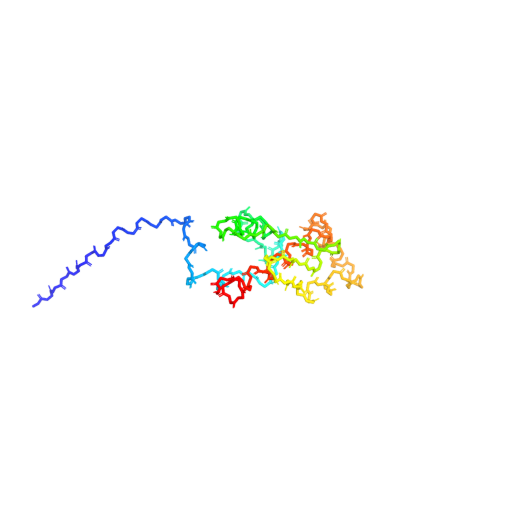HR A N 1
ATOM 737 C CA . THR A 1 92 ? 20.442 -5.353 -8.422 1.00 57.69 92 THR A CA 1
ATOM 738 C C . THR A 1 92 ? 21.271 -6.131 -9.447 1.00 57.69 92 THR A C 1
ATOM 740 O O . THR A 1 92 ? 21.758 -5.553 -10.419 1.00 57.69 92 THR A O 1
ATOM 743 N N . LYS A 1 93 ? 21.468 -7.440 -9.240 1.00 57.19 93 LYS A N 1
ATOM 744 C CA . LYS A 1 93 ? 22.364 -8.273 -10.058 1.00 57.19 93 LYS A CA 1
ATOM 745 C C . LYS A 1 93 ? 21.832 -8.505 -11.468 1.00 57.19 93 LYS A C 1
ATOM 747 O O . LYS A 1 93 ? 22.606 -8.772 -12.383 1.00 57.19 93 LYS A O 1
ATOM 752 N N . SER A 1 94 ? 20.524 -8.374 -11.646 1.00 61.12 94 SER A N 1
ATOM 753 C CA . SER A 1 94 ? 19.835 -8.602 -12.903 1.00 61.12 94 SER A CA 1
ATOM 754 C C . SER A 1 94 ? 19.477 -7.269 -13.561 1.00 61.12 94 SER A C 1
ATOM 756 O O . SER A 1 94 ? 18.599 -6.527 -13.115 1.00 61.12 94 SER A O 1
ATOM 758 N N . SER A 1 95 ? 20.167 -6.938 -14.657 1.00 59.28 95 SER A N 1
ATOM 759 C CA . SER A 1 95 ? 19.905 -5.708 -15.420 1.00 59.28 95 SER A CA 1
ATOM 760 C C . SER A 1 95 ? 18.458 -5.618 -15.925 1.00 59.28 95 SER A C 1
ATOM 762 O O . SER A 1 95 ? 17.956 -4.513 -16.123 1.00 59.28 95 SER A O 1
ATOM 764 N N . VAL A 1 96 ? 17.773 -6.755 -16.097 1.00 64.81 96 VAL A N 1
ATOM 765 C CA . VAL A 1 96 ? 16.366 -6.798 -16.517 1.00 64.81 96 VAL A CA 1
ATOM 766 C C . VAL A 1 96 ? 15.401 -6.428 -15.389 1.00 64.81 96 VAL A C 1
ATOM 768 O O . VAL A 1 96 ? 14.421 -5.741 -15.664 1.00 64.81 96 VAL A O 1
ATOM 771 N N . ASP A 1 97 ? 15.700 -6.757 -14.129 1.00 65.81 97 ASP A N 1
ATOM 772 C CA . ASP A 1 97 ? 14.854 -6.388 -12.982 1.00 65.81 97 ASP A CA 1
ATOM 773 C C . ASP A 1 97 ? 14.908 -4.885 -12.695 1.00 65.81 97 ASP A C 1
ATOM 775 O O . ASP A 1 97 ? 13.883 -4.253 -12.434 1.00 65.81 97 ASP A O 1
ATOM 779 N N . ILE A 1 98 ? 16.083 -4.264 -12.849 1.00 62.91 98 ILE A N 1
ATOM 780 C CA . ILE A 1 98 ? 16.235 -2.803 -12.747 1.00 62.91 98 ILE A CA 1
ATOM 781 C C . ILE A 1 98 ? 15.401 -2.091 -13.822 1.00 62.91 98 ILE A C 1
ATOM 783 O O . ILE A 1 98 ? 14.764 -1.071 -13.543 1.00 62.91 98 ILE A O 1
ATOM 787 N N . LEU A 1 99 ? 15.399 -2.617 -15.051 1.00 66.50 99 LEU A N 1
ATOM 788 C CA . LEU A 1 99 ? 14.621 -2.066 -16.161 1.00 66.50 99 LEU A CA 1
ATOM 789 C C . LEU A 1 99 ? 13.120 -2.277 -15.959 1.00 66.50 99 LEU A C 1
ATOM 791 O O . LEU A 1 99 ? 12.367 -1.316 -16.096 1.00 66.50 99 LEU A O 1
ATOM 795 N N . TYR A 1 100 ? 12.694 -3.484 -15.569 1.00 67.06 100 TYR A N 1
ATOM 796 C CA . TYR A 1 100 ? 11.303 -3.789 -15.221 1.00 67.06 100 TYR A CA 1
ATOM 797 C C . TYR A 1 100 ? 10.801 -2.813 -14.156 1.00 67.06 100 TYR A C 1
ATOM 799 O O . TYR A 1 100 ? 9.760 -2.176 -14.295 1.00 67.06 100 TYR A O 1
ATOM 807 N N . ARG A 1 101 ? 11.609 -2.599 -13.12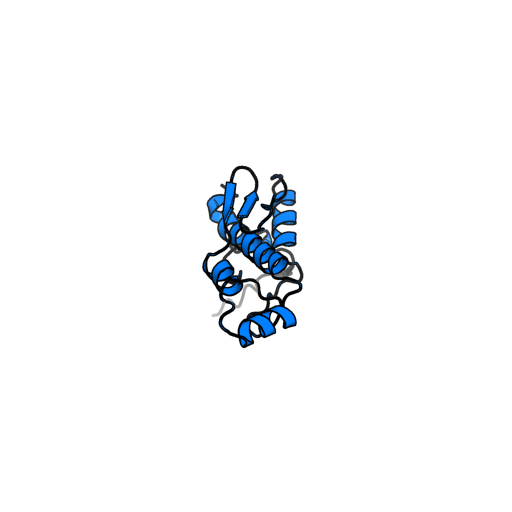1 1.00 64.62 101 ARG A N 1
ATOM 808 C CA . ARG A 1 101 ? 11.277 -1.701 -12.027 1.00 64.62 101 ARG A CA 1
ATOM 809 C C . ARG A 1 101 ? 11.137 -0.244 -12.450 1.00 64.62 101 ARG A C 1
ATOM 811 O O . ARG A 1 101 ? 10.179 0.397 -12.037 1.00 64.62 101 ARG A O 1
ATOM 818 N N . LYS A 1 102 ? 12.060 0.264 -13.272 1.00 64.56 102 LYS A N 1
ATOM 819 C CA . LYS A 1 102 ? 11.982 1.627 -13.823 1.00 64.56 102 LYS A CA 1
ATOM 820 C C . LYS A 1 102 ? 10.814 1.807 -14.792 1.00 64.56 102 LYS A C 1
ATOM 822 O O . LYS A 1 102 ? 10.289 2.908 -14.894 1.00 64.56 102 LYS A O 1
ATOM 827 N N . ALA A 1 103 ? 10.449 0.757 -15.525 1.00 66.75 103 ALA A N 1
ATOM 828 C CA . ALA A 1 103 ? 9.380 0.807 -16.515 1.00 66.75 103 ALA A CA 1
ATOM 829 C C . ALA A 1 103 ? 7.990 0.728 -15.877 1.00 66.75 103 ALA A C 1
ATOM 831 O O . ALA A 1 103 ? 7.060 1.367 -16.362 1.00 66.75 103 ALA A O 1
ATOM 832 N N . TYR A 1 104 ? 7.845 -0.059 -14.808 1.00 66.06 104 TYR A N 1
ATOM 833 C CA . TYR A 1 104 ? 6.536 -0.392 -14.261 1.00 66.06 104 TYR A CA 1
ATOM 834 C C . TYR A 1 104 ? 6.225 0.268 -12.920 1.00 66.06 104 TYR A C 1
ATOM 836 O O . TYR A 1 104 ? 5.044 0.452 -12.641 1.00 66.06 104 TYR A O 1
ATOM 844 N N . HIS A 1 105 ? 7.209 0.663 -12.105 1.00 67.75 105 HIS A N 1
ATOM 845 C CA . HIS A 1 105 ? 6.973 1.302 -10.804 1.00 67.75 105 HIS A CA 1
ATOM 846 C C . HIS A 1 105 ? 7.457 2.759 -10.778 1.00 67.75 105 HIS A C 1
ATOM 848 O O . HIS A 1 105 ? 8.558 3.055 -11.229 1.00 67.75 105 HIS A O 1
ATOM 854 N N . GLU A 1 106 ? 6.656 3.655 -10.181 1.00 68.69 106 GLU A N 1
ATOM 855 C CA . GLU A 1 106 ? 7.008 5.077 -9.988 1.00 68.69 106 GLU A CA 1
ATOM 856 C C . GLU A 1 106 ? 8.325 5.241 -9.210 1.00 68.69 106 GLU A C 1
ATOM 858 O O . GLU A 1 106 ? 9.160 6.071 -9.567 1.00 68.69 106 GLU A O 1
ATOM 863 N N . SER A 1 107 ? 8.539 4.431 -8.166 1.00 80.81 107 SER A N 1
ATOM 864 C CA . SER A 1 107 ? 9.810 4.359 -7.445 1.00 80.81 107 SER A CA 1
ATOM 865 C C . SER A 1 107 ? 9.965 3.048 -6.669 1.00 80.81 107 SER A C 1
ATOM 867 O O . SER A 1 107 ? 9.008 2.311 -6.414 1.00 80.81 107 SER A O 1
ATOM 869 N N . THR A 1 108 ? 11.203 2.771 -6.258 1.00 81.88 108 THR A N 1
ATOM 870 C CA . THR A 1 108 ? 11.548 1.678 -5.341 1.00 81.88 108 THR A CA 1
ATOM 871 C C . THR A 1 108 ? 10.752 1.737 -4.044 1.00 81.88 108 THR A C 1
ATOM 873 O O . THR A 1 108 ? 10.236 0.717 -3.590 1.00 81.88 108 THR A O 1
ATOM 876 N N . GLU A 1 109 ? 10.673 2.932 -3.469 1.00 85.81 109 GLU A N 1
ATOM 877 C CA . GLU A 1 109 ? 10.021 3.206 -2.194 1.00 85.81 109 GLU A CA 1
ATOM 878 C C . GLU A 1 109 ? 8.511 3.039 -2.298 1.00 85.81 109 GLU A C 1
ATOM 880 O O . GLU A 1 109 ? 7.912 2.377 -1.457 1.00 85.81 109 GLU A O 1
ATOM 885 N N . GLU A 1 110 ? 7.902 3.554 -3.367 1.00 87.44 110 GLU A N 1
ATOM 886 C CA . GLU A 1 110 ? 6.467 3.417 -3.600 1.00 87.44 110 GLU A CA 1
ATOM 887 C C . GLU A 1 110 ? 6.093 1.944 -3.792 1.00 87.44 110 GLU A C 1
ATOM 889 O O . GLU A 1 110 ? 5.118 1.473 -3.214 1.00 87.44 110 GLU A O 1
ATOM 894 N N . TYR A 1 111 ? 6.908 1.179 -4.523 1.00 87.88 111 TYR A N 1
ATOM 895 C CA . TYR A 1 111 ? 6.715 -0.263 -4.651 1.00 87.88 111 TYR A CA 1
ATOM 896 C C . TYR A 1 111 ? 6.737 -0.977 -3.286 1.00 87.88 111 TYR A C 1
ATOM 898 O O . TYR A 1 111 ? 5.828 -1.758 -2.990 1.00 87.88 111 TYR A O 1
ATOM 906 N N . ILE A 1 112 ? 7.735 -0.691 -2.436 1.00 89.81 112 ILE A N 1
ATOM 907 C CA . ILE A 1 112 ? 7.808 -1.265 -1.082 1.00 89.81 112 ILE A CA 1
ATOM 908 C C . ILE A 1 112 ? 6.569 -0.851 -0.288 1.00 89.81 112 ILE A C 1
ATOM 910 O O . ILE A 1 112 ? 5.889 -1.705 0.271 1.00 89.81 112 ILE A O 1
ATOM 914 N N . ARG A 1 113 ? 6.228 0.440 -0.292 1.00 92.62 113 ARG A N 1
ATOM 915 C CA . ARG A 1 113 ? 5.099 1.000 0.454 1.00 92.62 113 ARG A CA 1
ATOM 916 C C . ARG A 1 113 ? 3.776 0.318 0.109 1.00 92.62 113 ARG A C 1
ATOM 918 O O . ARG A 1 113 ? 3.009 -0.009 1.015 1.00 92.62 113 ARG A O 1
ATOM 925 N N . GLN A 1 114 ? 3.516 0.068 -1.176 1.00 92.94 114 GLN A N 1
ATOM 926 C CA . GLN A 1 114 ? 2.307 -0.633 -1.616 1.00 92.94 114 GLN A CA 1
ATOM 927 C C . GLN A 1 114 ? 2.273 -2.092 -1.151 1.00 92.94 114 GLN A C 1
ATOM 929 O O . GLN A 1 114 ? 1.233 -2.567 -0.697 1.00 92.94 114 GLN A O 1
ATOM 934 N N . ASN A 1 115 ? 3.405 -2.794 -1.204 1.00 92.44 115 ASN A N 1
ATOM 935 C CA . ASN A 1 115 ? 3.487 -4.182 -0.746 1.00 92.44 115 ASN A CA 1
ATOM 936 C C . ASN A 1 115 ? 3.403 -4.304 0.782 1.00 92.44 115 ASN A C 1
ATOM 938 O O . ASN A 1 115 ? 2.751 -5.212 1.292 1.00 92.44 115 ASN A O 1
ATOM 942 N N . THR A 1 116 ? 3.953 -3.344 1.525 1.00 94.25 116 THR A N 1
ATOM 943 C CA . THR A 1 116 ? 3.787 -3.250 2.982 1.00 94.25 116 THR A CA 1
ATOM 944 C C . THR A 1 116 ? 2.323 -3.029 3.361 1.00 94.25 116 THR A C 1
ATOM 946 O O . THR A 1 116 ? 1.799 -3.687 4.260 1.00 94.25 116 THR A O 1
ATOM 949 N N . ALA A 1 117 ? 1.618 -2.151 2.641 1.00 93.88 117 ALA A N 1
ATOM 950 C CA . ALA A 1 117 ? 0.186 -1.947 2.845 1.00 93.88 117 ALA A CA 1
ATOM 951 C C . ALA A 1 117 ? -0.624 -3.219 2.541 1.00 93.88 117 ALA A C 1
ATOM 953 O O . ALA A 1 117 ? -1.536 -3.579 3.285 1.00 93.88 117 ALA A O 1
ATOM 954 N N . LEU A 1 118 ? -0.264 -3.925 1.467 1.00 91.62 118 LEU A N 1
ATOM 955 C CA . LEU A 1 118 ? -0.880 -5.190 1.075 1.00 91.62 118 LEU A CA 1
ATOM 956 C C . LEU A 1 118 ? -0.689 -6.278 2.141 1.00 91.62 118 LEU A C 1
ATOM 958 O O . LEU A 1 118 ? -1.632 -7.015 2.428 1.00 91.62 118 LEU A O 1
ATOM 962 N N . ALA A 1 119 ? 0.478 -6.341 2.786 1.00 91.19 119 ALA A N 1
ATOM 963 C CA . ALA A 1 119 ? 0.720 -7.247 3.908 1.00 91.19 119 ALA A CA 1
ATOM 964 C C . ALA A 1 119 ? -0.228 -6.966 5.090 1.00 91.19 119 ALA A C 1
ATOM 966 O O . ALA A 1 119 ? -0.807 -7.897 5.662 1.00 91.19 119 ALA A O 1
ATOM 967 N N . ALA A 1 120 ? -0.463 -5.689 5.413 1.00 90.50 120 ALA A N 1
ATOM 968 C CA . ALA A 1 120 ? -1.443 -5.300 6.428 1.00 90.50 120 ALA A CA 1
ATOM 969 C C . ALA A 1 120 ? -2.882 -5.675 6.020 1.00 90.50 120 ALA A C 1
ATOM 971 O O . ALA A 1 120 ? -3.631 -6.216 6.836 1.00 90.50 120 ALA A O 1
ATOM 972 N N . LEU A 1 121 ? -3.257 -5.477 4.750 1.00 88.50 121 LEU A N 1
ATOM 973 C CA . LEU A 1 121 ? -4.569 -5.875 4.218 1.00 88.50 121 LEU A CA 1
ATOM 974 C C . LEU A 1 121 ? -4.793 -7.396 4.297 1.00 88.50 121 LEU A C 1
ATOM 976 O O . LEU A 1 121 ? -5.846 -7.842 4.753 1.00 88.50 121 LEU A O 1
ATOM 980 N N . HIS A 1 122 ? -3.785 -8.204 3.950 1.00 86.50 122 HIS A N 1
ATOM 981 C CA . HIS A 1 122 ? -3.818 -9.669 4.101 1.00 86.50 122 HIS A CA 1
ATOM 982 C C . HIS A 1 122 ? -3.997 -10.126 5.553 1.00 86.50 122 HIS A C 1
ATOM 984 O O . HIS A 1 122 ? -4.516 -11.218 5.826 1.00 86.50 122 HIS A O 1
ATOM 990 N N . ALA A 1 123 ? -3.548 -9.310 6.504 1.00 83.75 123 ALA A N 1
ATOM 991 C CA . ALA A 1 123 ? -3.670 -9.581 7.926 1.00 83.75 123 ALA A CA 1
ATOM 992 C C . ALA A 1 123 ? -4.954 -9.012 8.553 1.00 83.75 123 ALA A C 1
ATOM 994 O O . ALA A 1 123 ? -5.280 -9.399 9.677 1.00 83.75 123 ALA A O 1
ATOM 995 N N . TRP A 1 124 ? -5.711 -8.168 7.845 1.00 79.00 124 TRP A N 1
ATOM 996 C CA . TRP A 1 124 ? -6.820 -7.395 8.409 1.00 79.00 124 TRP A CA 1
ATOM 997 C C . TRP A 1 124 ? -7.866 -8.253 9.136 1.00 79.00 124 TRP A C 1
ATOM 999 O O . TRP A 1 124 ? -8.101 -8.080 10.331 1.00 79.00 124 TRP A O 1
ATOM 1009 N N . GLY A 1 125 ? -8.436 -9.253 8.457 1.00 63.81 125 GLY A N 1
ATOM 1010 C CA . GLY A 1 125 ? -9.464 -10.129 9.040 1.00 63.81 125 GLY A CA 1
ATOM 1011 C C . GLY A 1 125 ? -8.959 -11.112 10.107 1.00 63.81 125 GLY A C 1
ATOM 1012 O O . GLY A 1 125 ? -9.760 -11.648 10.861 1.00 63.81 125 GLY A O 1
ATOM 1013 N N . ARG A 1 126 ? -7.644 -11.364 10.186 1.00 65.12 126 ARG A N 1
ATOM 1014 C CA . ARG A 1 126 ? -7.048 -12.310 11.155 1.00 65.12 126 ARG A CA 1
ATOM 1015 C C . ARG A 1 126 ? -6.462 -11.628 12.383 1.00 65.12 126 ARG A C 1
ATOM 1017 O O . ARG A 1 126 ? -6.394 -12.239 13.441 1.00 65.12 126 ARG A O 1
ATOM 1024 N N . LYS A 1 127 ? -5.958 -10.407 12.214 1.00 59.84 127 LYS A N 1
ATOM 1025 C CA . LYS A 1 127 ? -5.172 -9.704 13.224 1.00 59.84 127 LYS A CA 1
ATOM 1026 C C . LYS A 1 127 ? -5.714 -8.321 13.560 1.00 59.84 127 LYS A C 1
ATOM 1028 O O . LYS A 1 127 ? -5.295 -7.825 14.586 1.00 59.84 127 LYS A O 1
ATOM 1033 N N . ILE A 1 128 ? -6.575 -7.676 12.775 1.00 59.22 128 ILE A N 1
ATOM 1034 C CA . ILE A 1 128 ? -6.973 -6.274 13.033 1.00 59.22 128 ILE A CA 1
ATOM 1035 C C . ILE A 1 128 ? -8.440 -6.154 13.467 1.00 59.22 128 ILE A C 1
ATOM 1037 O O . ILE A 1 128 ? -8.736 -5.334 14.323 1.00 59.22 128 ILE A O 1
ATOM 1041 N N . ASN A 1 129 ? -9.338 -6.986 12.933 1.00 54.34 129 ASN A N 1
ATOM 1042 C CA . ASN A 1 129 ? -10.785 -6.910 13.195 1.00 54.34 129 ASN A CA 1
ATOM 1043 C C . ASN A 1 129 ? -11.311 -7.956 14.213 1.00 54.34 129 ASN A C 1
ATOM 1045 O O . ASN A 1 129 ? -12.438 -8.427 14.072 1.00 54.34 129 ASN A O 1
ATOM 1049 N N . GLN A 1 130 ? -10.474 -8.372 15.175 1.00 51.06 130 GLN A N 1
ATOM 1050 C CA . GLN A 1 130 ? -10.865 -9.133 16.379 1.00 51.06 130 GLN A CA 1
ATOM 1051 C C . GLN A 1 130 ? -10.760 -8.213 17.586 1.00 51.06 130 GLN A C 1
ATOM 1053 O O . GLN A 1 130 ? -11.678 -8.268 18.429 1.00 51.06 130 GLN A O 1
#